Protein AF-A0A3L7K7L4-F1 (afdb_monomer_lite)

Radius of gyration: 39.68 Å; chai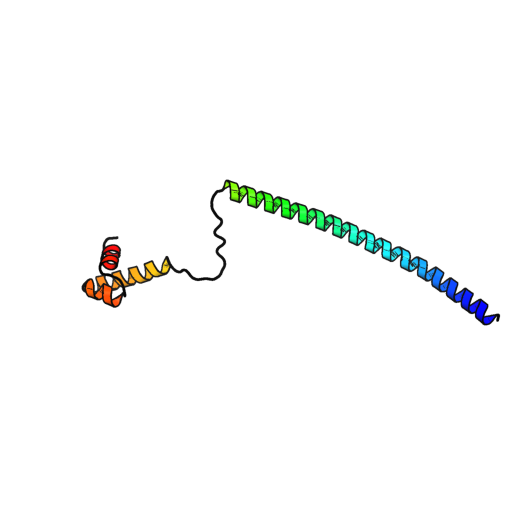ns: 1; bounding box: 89×32×91 Å

Sequence (117 aa):
MEIILFGLSGFAFILFILSFFLKDRTKLIEKELEELSLTFFQENYQIKKRMKILEEEIMVTGNPISFKSPERSTNKRNINEIIRNQVLHLYRQGLEREQIAAQSSLSLAEVNEILAE

pLDDT: mean 76.4, std 14.16, range [43.56, 95.38]

Secondary structure (DSSP, 8-state):
-HHHHHHHHHHHHHHHHHHHHHHHHHHHHHHHHHHHHHHHHHHHHHHHHHHHHHHHHHHHH--------S-----TTHHHHHHHHHHHHHHHTT--HHHHHHHHT--HHHHHHHHH-

Foldseek 3Di:
DVVVVVVVVVVVVVVVVVVVVVVVVVVVVVVVVVVVVVVVVVVVVVVVVVVVVVVVCCVVVVDPPPPPDPDDDPPVPVVVVVLLVQLVVCVVVVDDLVVSCVVSVHDSVVSVVSVVD

Structure (mmCIF, N/CA/C/O backbone):
data_AF-A0A3L7K7L4-F1
#
_entry.id   AF-A0A3L7K7L4-F1
#
loop_
_atom_site.group_PDB
_atom_site.id
_atom_site.type_symbol
_atom_site.label_atom_id
_atom_site.label_alt_id
_atom_site.label_comp_id
_atom_site.label_asym_id
_atom_site.label_entity_id
_atom_site.label_seq_id
_atom_site.pdbx_PDB_ins_code
_atom_site.Cartn_x
_atom_site.Cartn_y
_atom_site.Cartn_z
_atom_site.occupancy
_atom_site.B_iso_or_equiv
_atom_site.auth_seq_id
_atom_site.auth_comp_id
_atom_site.auth_asym_id
_atom_site.auth_atom_id
_atom_site.pdbx_PDB_model_num
ATOM 1 N N . MET A 1 1 ? 32.572 -17.450 -47.873 1.00 81.00 1 MET A N 1
ATOM 2 C CA . MET A 1 1 ? 33.007 -16.610 -46.732 1.00 81.00 1 MET A CA 1
ATOM 3 C C . MET A 1 1 ? 32.329 -15.247 -46.738 1.00 81.00 1 MET A C 1
ATOM 5 O O . MET A 1 1 ? 31.824 -14.850 -45.701 1.00 81.00 1 MET A O 1
ATOM 9 N N . GLU A 1 2 ? 32.251 -14.560 -47.878 1.00 88.56 2 GLU A N 1
ATOM 10 C CA . GLU A 1 2 ? 31.717 -13.187 -47.968 1.00 88.56 2 GLU A CA 1
ATOM 11 C C . GLU A 1 2 ? 30.263 -13.042 -47.481 1.00 88.56 2 GLU A C 1
ATOM 13 O O . GLU A 1 2 ? 29.967 -12.144 -46.702 1.00 88.56 2 GLU A O 1
ATOM 18 N N . ILE A 1 3 ? 29.372 -13.979 -47.826 1.00 91.94 3 ILE A N 1
ATOM 19 C CA . ILE A 1 3 ? 27.959 -13.966 -47.387 1.00 91.94 3 ILE A CA 1
ATOM 20 C C . ILE A 1 3 ? 27.828 -14.051 -45.856 1.00 91.94 3 ILE A C 1
ATOM 22 O O . ILE A 1 3 ? 26.986 -13.378 -45.268 1.00 91.94 3 ILE A O 1
ATOM 26 N N . ILE A 1 4 ? 28.681 -14.846 -45.201 1.00 93.25 4 ILE A N 1
ATOM 27 C CA . ILE A 1 4 ? 28.694 -14.981 -43.736 1.00 93.25 4 ILE A CA 1
ATOM 28 C C . ILE A 1 4 ? 29.112 -13.650 -43.101 1.00 93.25 4 ILE A C 1
ATOM 30 O O . ILE A 1 4 ? 28.537 -13.238 -42.099 1.00 93.25 4 ILE A O 1
ATOM 34 N N . LEU A 1 5 ? 30.071 -12.954 -43.717 1.00 91.75 5 LEU A N 1
ATOM 35 C CA . LEU A 1 5 ? 30.594 -11.674 -43.244 1.00 91.75 5 LEU A CA 1
ATOM 36 C C . LEU A 1 5 ? 29.537 -10.561 -43.360 1.00 91.75 5 LEU A C 1
ATOM 38 O O . LEU A 1 5 ? 29.310 -9.826 -42.398 1.00 91.75 5 LEU A O 1
ATOM 42 N N . PHE A 1 6 ? 28.810 -10.503 -44.482 1.00 93.12 6 PHE A N 1
ATOM 43 C CA . PHE A 1 6 ? 27.676 -9.587 -44.650 1.00 93.12 6 PHE A CA 1
ATOM 44 C C . PHE A 1 6 ? 26.501 -9.919 -43.719 1.00 93.12 6 PHE A C 1
ATOM 46 O O . PHE A 1 6 ? 25.903 -9.009 -43.147 1.00 93.12 6 PHE A O 1
ATOM 53 N N . GLY A 1 7 ? 26.201 -11.203 -43.505 1.00 95.06 7 GLY A N 1
ATOM 54 C CA . GLY A 1 7 ? 25.156 -11.637 -42.573 1.00 95.06 7 GLY A CA 1
ATOM 55 C C . GLY A 1 7 ? 25.459 -11.253 -41.123 1.00 95.06 7 GLY A C 1
ATOM 56 O O . GLY A 1 7 ? 24.590 -10.725 -40.430 1.00 95.06 7 GLY A O 1
ATOM 57 N N . LEU A 1 8 ? 26.706 -11.441 -40.679 1.00 93.88 8 LEU A N 1
ATOM 58 C CA . LEU A 1 8 ? 27.141 -11.054 -39.336 1.00 93.88 8 LEU A CA 1
ATOM 59 C C . LEU A 1 8 ? 27.090 -9.530 -39.144 1.00 93.88 8 LEU A C 1
ATOM 61 O O . LEU A 1 8 ? 26.660 -9.051 -38.097 1.00 93.88 8 LEU A O 1
ATOM 65 N N . SER A 1 9 ? 27.479 -8.774 -40.176 1.00 92.56 9 SER A N 1
ATOM 66 C CA . SER A 1 9 ? 27.417 -7.309 -40.177 1.00 92.56 9 SER A CA 1
ATOM 67 C C . SER A 1 9 ? 25.974 -6.795 -40.097 1.00 92.56 9 SER A C 1
ATOM 69 O O . SER A 1 9 ? 25.676 -5.930 -39.272 1.00 92.56 9 SER A O 1
ATOM 71 N N . GLY A 1 10 ? 25.056 -7.381 -40.872 1.00 95.38 10 GLY A N 1
ATOM 72 C CA . GLY A 1 10 ? 23.631 -7.051 -40.812 1.00 95.38 10 GLY A CA 1
ATOM 73 C C . GLY A 1 10 ? 23.005 -7.401 -39.461 1.00 95.38 10 GLY A C 1
ATOM 74 O O . GLY A 1 10 ? 22.289 -6.586 -38.882 1.00 95.38 10 GLY A O 1
ATOM 75 N N . PHE A 1 11 ? 23.327 -8.573 -38.911 1.00 94.69 11 PHE A N 1
ATOM 76 C CA . PHE A 1 11 ? 22.841 -8.992 -37.595 1.00 94.69 11 PHE A CA 1
ATOM 77 C C . PHE A 1 11 ? 23.333 -8.064 -36.475 1.00 94.69 11 PHE A C 1
ATOM 79 O O . PHE A 1 11 ? 22.551 -7.677 -35.607 1.00 94.69 11 PHE A O 1
ATOM 86 N N . ALA A 1 12 ? 24.596 -7.631 -36.530 1.00 93.38 12 ALA A N 1
ATOM 87 C CA . ALA A 1 12 ? 25.141 -6.649 -35.597 1.00 93.38 12 ALA A CA 1
ATOM 88 C C . ALA A 1 12 ? 24.432 -5.289 -35.707 1.00 93.38 12 ALA A C 1
ATOM 90 O O . ALA A 1 12 ? 24.088 -4.697 -34.685 1.00 93.38 12 ALA A O 1
ATOM 91 N N . PHE A 1 13 ? 24.149 -4.819 -36.926 1.00 93.69 13 PHE A N 1
ATOM 92 C CA . PHE A 1 13 ? 23.385 -3.586 -37.148 1.00 93.69 13 PHE A CA 1
ATOM 93 C C . PHE A 1 13 ? 21.964 -3.672 -36.583 1.00 93.69 13 PHE A C 1
ATOM 95 O O . PHE A 1 13 ? 21.492 -2.740 -35.933 1.00 93.69 13 PHE A O 1
ATOM 102 N N . ILE A 1 14 ? 21.295 -4.808 -36.781 1.00 91.88 14 ILE A N 1
ATOM 103 C CA . ILE A 1 14 ? 19.951 -5.056 -36.252 1.00 91.88 14 ILE A CA 1
ATOM 104 C C . ILE A 1 14 ? 19.966 -5.049 -34.716 1.00 91.88 14 ILE A C 1
ATOM 106 O O . ILE A 1 14 ? 19.161 -4.350 -34.100 1.00 91.88 14 ILE A O 1
ATOM 110 N N . LEU A 1 15 ? 20.912 -5.756 -34.087 1.00 90.56 15 LEU A N 1
ATOM 111 C CA . LEU A 1 15 ? 21.079 -5.752 -32.629 1.00 90.56 15 LEU A CA 1
ATOM 112 C C . LEU A 1 15 ? 21.407 -4.360 -32.078 1.00 90.56 15 LEU A C 1
ATOM 114 O O . LEU A 1 15 ? 20.917 -3.989 -31.011 1.00 90.56 15 LEU A O 1
ATOM 118 N N . PHE A 1 16 ? 22.200 -3.575 -32.809 1.00 88.62 16 PHE A N 1
ATOM 119 C CA . PHE A 1 16 ? 22.525 -2.203 -32.433 1.00 88.62 16 PHE A CA 1
ATOM 120 C C . PHE A 1 16 ? 21.266 -1.334 -32.369 1.00 88.62 16 PHE A C 1
ATOM 122 O O . PHE A 1 16 ? 21.048 -0.649 -31.373 1.00 88.62 16 PHE A O 1
ATOM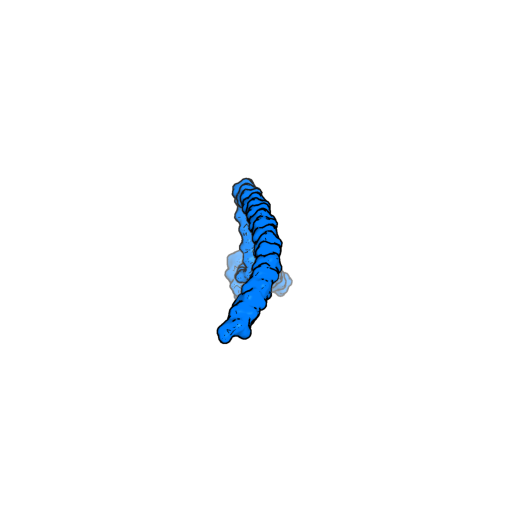 129 N N . ILE A 1 17 ? 20.390 -1.430 -33.371 1.00 87.81 17 ILE A N 1
ATOM 130 C CA . ILE A 1 17 ? 19.115 -0.698 -33.407 1.00 87.81 17 ILE A CA 1
ATOM 131 C C . ILE A 1 17 ? 18.174 -1.162 -32.280 1.00 87.81 17 ILE A C 1
ATOM 133 O O . ILE A 1 17 ? 17.572 -0.333 -31.595 1.00 87.81 17 ILE A O 1
ATOM 137 N N . LEU A 1 18 ? 18.086 -2.473 -32.029 1.00 86.00 18 LEU A N 1
ATOM 138 C CA . LEU A 1 18 ? 17.289 -3.043 -30.931 1.00 86.00 18 LEU A CA 1
ATOM 139 C C . LEU A 1 18 ? 17.767 -2.580 -29.543 1.00 86.00 18 LEU A C 1
ATOM 141 O O . LEU A 1 18 ? 16.947 -2.359 -28.652 1.00 86.00 18 LEU A O 1
ATOM 145 N N . SER A 1 19 ? 19.074 -2.381 -29.361 1.00 83.88 19 SER A N 1
ATOM 146 C CA . SER A 1 19 ? 19.666 -1.915 -28.098 1.00 83.88 19 SER A CA 1
ATOM 147 C C . SER A 1 19 ? 19.164 -0.526 -27.685 1.00 83.88 19 SER A C 1
ATOM 149 O O . SER A 1 19 ? 18.893 -0.284 -26.505 1.00 83.88 19 SER A O 1
ATOM 151 N N . PHE A 1 20 ? 18.955 0.370 -28.656 1.00 80.44 20 PHE A N 1
ATOM 152 C CA . PHE A 1 20 ? 18.377 1.690 -28.388 1.00 80.44 20 PHE A CA 1
ATOM 153 C C . PHE A 1 20 ? 16.929 1.593 -27.895 1.00 80.44 20 PHE A C 1
ATOM 155 O O . PHE A 1 20 ? 16.565 2.285 -26.948 1.00 80.44 20 PHE A O 1
ATOM 162 N N . PHE A 1 21 ? 16.124 0.689 -28.464 1.00 77.81 21 PHE A N 1
ATOM 163 C CA . PHE A 1 21 ? 14.728 0.503 -28.050 1.00 77.81 21 PHE A CA 1
ATOM 164 C C . PHE A 1 21 ? 14.584 -0.115 -26.652 1.00 77.81 21 PHE A C 1
ATOM 166 O O . PHE A 1 21 ? 13.678 0.263 -25.906 1.00 77.81 21 PHE A O 1
ATOM 173 N N . LEU A 1 22 ? 15.461 -1.050 -26.269 1.00 68.38 22 LEU A N 1
ATOM 174 C CA . LEU A 1 22 ? 15.402 -1.687 -24.946 1.00 68.38 22 LEU A CA 1
ATOM 175 C C . LEU A 1 22 ? 15.789 -0.724 -23.812 1.00 68.38 22 LEU A C 1
ATOM 177 O O . LEU A 1 22 ? 15.186 -0.772 -22.740 1.00 68.38 22 LEU A O 1
ATOM 181 N N . LYS A 1 23 ? 16.760 0.168 -24.043 1.00 67.56 23 LYS A N 1
ATOM 182 C CA . LYS A 1 23 ? 17.301 1.060 -23.004 1.00 67.56 23 LYS A CA 1
ATOM 183 C C . LYS A 1 23 ? 16.325 2.142 -22.526 1.00 67.56 23 LYS A C 1
ATOM 185 O O . LYS A 1 23 ? 16.412 2.559 -21.372 1.00 67.56 23 LYS A O 1
ATOM 190 N N . ASP A 1 24 ? 15.401 2.587 -23.375 1.00 69.62 24 ASP A N 1
ATOM 191 C CA . ASP A 1 24 ? 14.411 3.605 -22.994 1.00 69.62 24 ASP A CA 1
ATOM 192 C C . ASP A 1 24 ? 13.218 3.021 -22.226 1.00 69.62 24 ASP A C 1
ATOM 194 O O . ASP A 1 24 ? 12.671 3.678 -21.339 1.00 69.62 24 ASP A O 1
ATOM 198 N N . ARG A 1 25 ? 12.832 1.766 -22.497 1.00 66.62 25 ARG A N 1
ATOM 199 C CA . ARG A 1 25 ? 11.701 1.121 -21.806 1.00 66.62 25 ARG A CA 1
ATOM 200 C C . ARG A 1 25 ? 12.011 0.800 -20.347 1.00 66.62 25 ARG A C 1
ATOM 202 O O . ARG A 1 25 ? 11.147 0.995 -19.499 1.00 66.62 25 ARG A O 1
ATOM 209 N N . THR A 1 26 ? 13.233 0.369 -20.037 1.00 69.19 26 THR A N 1
ATOM 210 C CA . THR A 1 26 ? 13.620 0.040 -18.655 1.00 69.19 26 THR A CA 1
ATOM 211 C C . THR A 1 26 ? 13.622 1.263 -17.742 1.00 69.19 26 THR A C 1
ATOM 213 O O . THR A 1 26 ? 13.183 1.162 -16.604 1.00 69.19 26 THR A O 1
ATOM 216 N N . LYS A 1 27 ? 14.036 2.433 -18.247 1.00 72.00 27 LYS A N 1
ATOM 217 C CA . LYS A 1 27 ? 14.047 3.687 -17.474 1.00 72.00 27 LYS A CA 1
ATOM 218 C C . LYS A 1 27 ? 12.648 4.191 -17.118 1.00 72.00 27 LYS A C 1
ATOM 220 O O . LYS A 1 27 ? 12.456 4.765 -16.053 1.00 72.00 27 LYS A O 1
ATOM 225 N N . LEU A 1 28 ? 11.678 4.004 -18.015 1.00 74.94 28 LEU A N 1
ATOM 226 C CA . LEU A 1 28 ? 10.288 4.376 -17.751 1.00 74.94 28 LEU A CA 1
ATOM 227 C C . LEU A 1 28 ? 9.693 3.501 -16.639 1.00 74.94 28 LEU A C 1
ATOM 229 O O . LEU A 1 28 ? 9.091 4.023 -15.708 1.00 74.94 28 LEU A O 1
ATOM 233 N N . ILE A 1 29 ? 9.939 2.190 -16.707 1.00 78.31 29 ILE A N 1
ATOM 234 C CA . ILE A 1 29 ? 9.470 1.217 -15.711 1.00 78.31 29 ILE A CA 1
ATOM 235 C C . ILE A 1 29 ? 10.117 1.470 -14.342 1.00 78.31 29 ILE A C 1
ATOM 237 O O . ILE A 1 29 ? 9.443 1.396 -13.320 1.00 78.31 29 ILE A O 1
ATOM 241 N N . GLU A 1 30 ? 11.412 1.792 -14.310 1.00 80.12 30 GLU A N 1
ATOM 242 C CA . GLU A 1 30 ? 12.126 2.152 -13.078 1.00 80.12 30 GLU A CA 1
ATOM 243 C C . GLU A 1 30 ? 11.492 3.376 -12.402 1.00 80.12 30 GLU A C 1
ATOM 245 O O . GLU A 1 30 ? 11.205 3.343 -11.208 1.00 80.12 30 GLU A O 1
ATOM 250 N N . LYS A 1 31 ? 11.163 4.410 -13.185 1.00 83.81 31 LYS A N 1
ATOM 251 C CA . LYS A 1 31 ? 10.499 5.618 -12.684 1.00 83.81 31 LYS A CA 1
ATOM 252 C C . LYS A 1 31 ? 9.091 5.340 -12.143 1.00 83.81 31 LYS A C 1
ATOM 254 O O . LYS A 1 31 ? 8.732 5.857 -11.089 1.00 83.81 31 LYS A O 1
ATOM 259 N N . GLU A 1 32 ? 8.303 4.522 -12.840 1.00 82.44 32 GLU A N 1
ATOM 260 C CA . GLU A 1 32 ? 6.969 4.110 -12.377 1.00 82.44 32 GLU A CA 1
ATOM 261 C C . GLU A 1 32 ? 7.048 3.300 -11.072 1.00 82.44 32 GLU A C 1
ATOM 263 O O . GLU A 1 32 ? 6.230 3.491 -10.171 1.00 82.44 32 GLU A O 1
ATOM 268 N N . LEU A 1 33 ? 8.059 2.436 -10.928 1.00 88.69 33 LEU A N 1
ATOM 269 C CA . LEU A 1 33 ? 8.304 1.688 -9.692 1.00 88.69 33 LEU A CA 1
ATOM 270 C C . LEU A 1 33 ? 8.730 2.591 -8.530 1.00 88.69 33 LEU A C 1
ATOM 272 O O . LEU A 1 33 ? 8.272 2.383 -7.404 1.00 88.69 33 LEU A O 1
ATOM 276 N N . GLU A 1 34 ? 9.582 3.587 -8.774 1.00 87.75 34 GLU A N 1
ATOM 277 C CA . GLU A 1 34 ? 9.975 4.570 -7.758 1.00 87.75 34 GLU A CA 1
ATOM 278 C C . GLU A 1 34 ? 8.778 5.396 -7.276 1.00 87.75 34 GLU A C 1
ATOM 280 O O . GLU A 1 34 ? 8.580 5.547 -6.068 1.00 87.75 34 GLU A O 1
ATOM 285 N N . GLU A 1 35 ? 7.949 5.883 -8.200 1.00 90.81 35 GLU A N 1
ATOM 286 C CA . GLU A 1 35 ? 6.738 6.642 -7.876 1.00 90.81 35 GLU A CA 1
ATOM 287 C C . GLU A 1 35 ? 5.727 5.788 -7.096 1.00 90.81 35 GLU A C 1
ATOM 289 O O . GLU A 1 35 ? 5.167 6.240 -6.088 1.00 90.81 35 GLU A O 1
ATOM 294 N N . LEU A 1 36 ? 5.550 4.525 -7.497 1.00 92.88 36 LEU A N 1
ATOM 295 C CA . LEU A 1 36 ? 4.698 3.577 -6.784 1.00 92.88 36 LEU A CA 1
ATOM 296 C C . LEU A 1 36 ? 5.225 3.298 -5.370 1.00 92.88 36 LEU A C 1
ATOM 298 O O . LEU A 1 36 ? 4.455 3.316 -4.411 1.00 92.88 36 LEU A O 1
ATOM 302 N N . SER A 1 37 ? 6.532 3.072 -5.226 1.00 91.19 37 SER A N 1
ATOM 303 C CA . SER A 1 37 ? 7.185 2.826 -3.934 1.00 91.19 37 SER A CA 1
ATOM 304 C C . SER A 1 37 ? 7.045 4.023 -2.991 1.00 91.19 37 SER A C 1
ATOM 306 O O . SER A 1 37 ? 6.681 3.862 -1.820 1.00 91.19 37 SER A O 1
ATOM 308 N N . LEU A 1 38 ? 7.264 5.236 -3.510 1.00 94.25 38 LEU A N 1
ATOM 309 C CA . LEU A 1 38 ? 7.107 6.475 -2.752 1.00 94.25 38 LEU A CA 1
ATOM 310 C C . LEU A 1 38 ? 5.665 6.630 -2.258 1.00 94.25 38 LEU A C 1
ATOM 312 O O . LEU A 1 38 ? 5.442 6.872 -1.069 1.00 94.25 38 LEU A O 1
ATOM 316 N N . THR A 1 39 ? 4.696 6.451 -3.157 1.00 93.19 39 THR A N 1
ATOM 317 C CA . THR A 1 39 ? 3.264 6.528 -2.836 1.00 93.19 39 THR A CA 1
ATOM 318 C C . THR A 1 39 ? 2.890 5.500 -1.776 1.00 93.19 39 THR A C 1
ATOM 320 O O . THR A 1 39 ? 2.330 5.851 -0.739 1.00 93.19 39 THR A O 1
ATOM 323 N N . PHE A 1 40 ? 3.295 4.246 -1.967 1.00 94.44 40 PHE A N 1
ATOM 324 C CA . PHE A 1 40 ? 3.018 3.167 -1.026 1.00 94.44 40 PHE A CA 1
ATOM 325 C C . PHE A 1 40 ? 3.589 3.448 0.368 1.00 94.44 40 PHE A C 1
ATOM 327 O O . PHE A 1 40 ? 2.931 3.187 1.380 1.00 94.44 40 PHE A O 1
ATOM 334 N N . PHE A 1 41 ? 4.803 4.002 0.445 1.00 94.81 41 PHE A N 1
ATOM 335 C CA . PHE A 1 41 ? 5.413 4.391 1.714 1.00 94.81 41 PHE A CA 1
ATOM 336 C C . PHE A 1 41 ? 4.6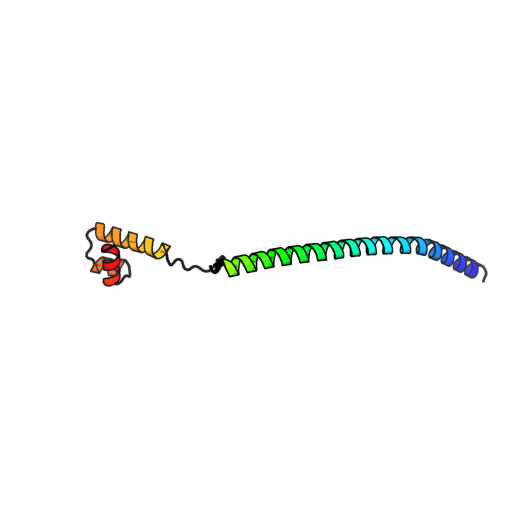33 5.521 2.399 1.00 94.81 41 PHE A C 1
ATOM 338 O O . PHE A 1 41 ? 4.372 5.451 3.605 1.00 94.81 41 PHE A O 1
ATOM 345 N N . GLN A 1 42 ? 4.220 6.540 1.639 1.00 92.69 42 GLN A N 1
ATOM 346 C CA . GLN A 1 42 ? 3.408 7.647 2.148 1.00 92.69 42 GLN A CA 1
ATOM 347 C C . GLN A 1 42 ? 2.044 7.166 2.656 1.00 92.69 42 GLN A C 1
ATOM 349 O O . GLN A 1 42 ? 1.627 7.544 3.754 1.00 92.69 42 GLN A O 1
ATOM 354 N N . GLU A 1 43 ? 1.369 6.304 1.900 1.00 92.38 43 GLU A N 1
ATOM 355 C CA . GLU A 1 43 ? 0.086 5.713 2.279 1.00 92.38 43 GLU A CA 1
ATOM 356 C C . GLU A 1 43 ? 0.214 4.866 3.547 1.00 92.38 43 GLU A C 1
ATOM 358 O O . GLU A 1 43 ? -0.546 5.060 4.499 1.00 92.38 43 GLU A O 1
ATOM 363 N N . ASN A 1 44 ? 1.226 3.995 3.622 1.00 93.62 44 ASN A N 1
ATOM 364 C CA . ASN A 1 44 ? 1.495 3.206 4.825 1.00 93.62 44 ASN A CA 1
ATOM 365 C C . ASN A 1 44 ? 1.741 4.091 6.044 1.00 93.62 44 ASN A C 1
ATOM 367 O O . ASN A 1 44 ? 1.232 3.816 7.132 1.00 93.62 44 ASN A O 1
ATOM 371 N N . TYR A 1 45 ? 2.518 5.161 5.880 1.00 94.69 45 TYR A N 1
ATOM 372 C CA . TYR A 1 45 ? 2.772 6.104 6.959 1.00 94.69 45 TYR A CA 1
ATOM 373 C C . TYR A 1 45 ? 1.479 6.781 7.433 1.00 94.69 45 TYR A C 1
ATOM 375 O O . TYR A 1 45 ? 1.232 6.864 8.639 1.00 94.69 45 TYR A O 1
ATOM 383 N N . GLN A 1 46 ? 0.619 7.215 6.507 1.00 90.88 46 GLN A N 1
ATOM 384 C CA . GLN A 1 46 ? -0.674 7.803 6.856 1.00 90.88 46 GLN A CA 1
ATOM 385 C C . GLN A 1 46 ? -1.588 6.809 7.579 1.00 90.88 46 GLN A C 1
ATOM 387 O O . GLN A 1 46 ? -2.202 7.183 8.581 1.00 90.88 46 GLN A O 1
ATOM 392 N N . ILE A 1 47 ? -1.650 5.552 7.129 1.00 91.38 47 ILE A N 1
ATOM 393 C CA . ILE A 1 47 ? -2.421 4.494 7.798 1.00 91.38 47 ILE A CA 1
ATOM 394 C C . ILE A 1 47 ? -1.894 4.274 9.216 1.00 91.38 47 ILE A C 1
ATOM 396 O O . ILE A 1 47 ? -2.679 4.301 10.161 1.00 91.38 47 ILE A O 1
ATOM 400 N N . LYS A 1 48 ? -0.574 4.137 9.389 1.00 89.69 48 LYS A N 1
ATOM 401 C CA . LYS A 1 48 ? 0.054 3.983 10.711 1.00 89.69 48 LYS A CA 1
ATOM 402 C C . LYS A 1 48 ? -0.247 5.163 11.630 1.00 89.69 48 LYS A C 1
ATOM 404 O O . LYS A 1 48 ? -0.538 4.959 12.803 1.00 89.69 48 LYS A O 1
ATOM 409 N N . LYS A 1 49 ? -0.217 6.393 11.109 1.00 89.75 49 LYS A N 1
ATOM 410 C CA . LYS A 1 49 ? -0.550 7.596 11.882 1.00 89.75 49 LYS A CA 1
ATOM 411 C C . LYS A 1 49 ? -2.012 7.597 12.322 1.00 89.75 49 LYS A C 1
ATOM 413 O O . LYS A 1 49 ? -2.278 7.863 13.488 1.00 89.75 49 LYS A O 1
ATOM 418 N N . ARG A 1 50 ? -2.942 7.285 11.413 1.00 88.06 50 ARG A N 1
ATOM 419 C CA . ARG A 1 50 ? -4.370 7.169 11.744 1.00 88.06 50 ARG A CA 1
ATOM 420 C C . ARG A 1 50 ? -4.590 6.069 12.781 1.00 88.06 50 ARG A C 1
ATOM 422 O O . ARG A 1 50 ? -5.210 6.342 13.795 1.00 88.06 50 ARG A O 1
ATOM 429 N N . MET A 1 51 ? -4.007 4.885 12.587 1.00 87.00 51 MET A N 1
ATOM 430 C CA . MET A 1 51 ? -4.101 3.774 13.540 1.00 87.00 51 MET A CA 1
ATOM 431 C C . MET A 1 51 ? -3.580 4.162 14.925 1.00 87.00 51 MET A C 1
ATOM 433 O O . MET A 1 51 ? -4.260 3.925 15.911 1.00 87.00 51 MET A O 1
ATOM 437 N N . LYS A 1 52 ? -2.426 4.837 15.000 1.00 85.44 52 LYS A N 1
ATOM 438 C CA . LYS A 1 52 ? -1.857 5.311 16.267 1.00 85.44 52 LYS A CA 1
ATOM 439 C C . LYS A 1 52 ? -2.775 6.298 16.992 1.00 85.44 52 LYS A C 1
ATOM 441 O O . LYS A 1 52 ? -2.903 6.220 18.205 1.00 85.44 52 LYS A O 1
ATOM 446 N N . ILE A 1 53 ? -3.405 7.219 16.260 1.00 84.88 53 ILE A N 1
ATOM 447 C CA . ILE A 1 53 ? -4.378 8.155 16.843 1.00 84.88 53 ILE A CA 1
ATOM 448 C C . ILE A 1 53 ? -5.594 7.385 17.362 1.00 84.88 53 ILE A C 1
ATOM 450 O O . ILE A 1 53 ? -6.023 7.630 18.480 1.00 84.88 53 ILE A O 1
ATOM 454 N N . LEU A 1 54 ? -6.104 6.415 16.595 1.00 83.56 54 LEU A N 1
ATOM 455 C CA . LEU A 1 54 ? -7.195 5.551 17.049 1.00 83.56 54 LEU A CA 1
ATOM 456 C C . LEU A 1 54 ? -6.806 4.763 18.312 1.00 83.56 54 LEU A C 1
ATOM 458 O O . LEU A 1 54 ? -7.605 4.669 19.235 1.00 83.56 54 LEU A O 1
ATOM 462 N N . GLU A 1 55 ? -5.591 4.214 18.379 1.00 76.31 55 GLU A N 1
ATOM 463 C CA . GLU A 1 55 ? -5.080 3.517 19.567 1.00 76.31 55 GLU A CA 1
ATOM 464 C C . GLU A 1 55 ? -4.999 4.446 20.785 1.00 76.31 55 GLU A C 1
ATOM 466 O O . GLU A 1 55 ? -5.419 4.063 21.876 1.00 76.31 55 GLU A O 1
ATOM 471 N N . GLU A 1 56 ? -4.500 5.669 20.600 1.00 78.06 56 GLU A N 1
ATOM 472 C CA . GLU A 1 56 ? -4.416 6.681 21.654 1.00 78.06 56 GLU A CA 1
ATOM 473 C C . GLU A 1 56 ? -5.808 7.121 22.123 1.00 78.06 56 GLU A C 1
ATOM 475 O O . GLU A 1 56 ? -6.066 7.148 23.323 1.00 78.06 56 GLU A O 1
ATOM 480 N N . GLU A 1 57 ? -6.744 7.371 21.206 1.00 69.06 57 GLU A N 1
ATOM 481 C CA . GLU A 1 57 ? -8.135 7.682 21.544 1.00 69.06 57 GLU A CA 1
ATOM 482 C C . GLU A 1 57 ? -8.807 6.530 22.302 1.00 69.06 57 GLU A C 1
ATOM 484 O O . GLU A 1 57 ? -9.508 6.776 23.284 1.00 69.06 57 GLU A O 1
ATOM 489 N N . ILE A 1 58 ? -8.565 5.271 21.922 1.00 69.31 58 ILE A N 1
ATOM 490 C CA . ILE A 1 58 ? -9.090 4.096 22.638 1.00 69.31 58 ILE A CA 1
ATOM 491 C C . ILE A 1 58 ? -8.467 3.977 24.035 1.00 69.31 58 ILE A C 1
ATOM 493 O O . ILE A 1 58 ? -9.194 3.762 25.009 1.00 69.31 58 ILE A O 1
ATOM 497 N N . MET A 1 59 ? -7.144 4.136 24.154 1.00 65.69 59 MET A N 1
ATOM 498 C CA . MET A 1 59 ? -6.441 4.095 25.443 1.00 65.69 59 MET A CA 1
ATOM 499 C C . MET A 1 59 ? -6.896 5.214 26.383 1.00 65.69 59 MET A C 1
ATOM 501 O O . MET A 1 59 ? -7.050 4.973 27.578 1.00 65.69 59 MET A O 1
ATOM 505 N N . VAL A 1 60 ? -7.133 6.417 25.858 1.00 61.84 60 VAL A N 1
ATOM 506 C CA . VAL A 1 60 ? -7.579 7.579 26.642 1.00 61.84 60 VAL A CA 1
ATOM 507 C C . VAL A 1 60 ? -9.069 7.487 26.986 1.00 61.84 60 VAL A C 1
ATOM 509 O O . VAL A 1 60 ? -9.469 7.899 28.073 1.00 61.84 60 VAL A O 1
ATOM 512 N N . THR A 1 61 ? -9.897 6.908 26.111 1.00 59.25 61 THR A N 1
ATOM 513 C CA . THR A 1 61 ? -11.351 6.800 26.335 1.00 59.25 61 THR A CA 1
ATOM 514 C C . THR A 1 61 ? -11.719 5.685 27.322 1.00 59.25 61 THR A C 1
ATOM 516 O O . THR A 1 61 ? -12.835 5.686 27.836 1.00 59.25 61 THR A O 1
ATOM 519 N N . GLY A 1 62 ? -10.819 4.740 27.633 1.00 53.94 62 GLY A N 1
ATOM 520 C CA . GLY A 1 62 ? -11.004 3.754 28.713 1.00 53.94 62 GLY A CA 1
ATOM 521 C C . GLY A 1 62 ? -12.224 2.830 28.571 1.00 53.94 62 GLY A C 1
ATOM 522 O O . GLY A 1 62 ? -12.498 2.025 29.457 1.00 53.94 62 GLY A O 1
ATOM 523 N N . ASN A 1 63 ? -12.953 2.917 27.459 1.00 55.31 63 ASN A N 1
ATOM 524 C CA . ASN A 1 63 ? -14.082 2.064 27.150 1.00 55.31 63 ASN A CA 1
ATOM 525 C C . ASN A 1 63 ? -13.593 1.003 26.167 1.00 55.31 63 ASN A C 1
ATOM 527 O O . ASN A 1 63 ? -13.196 1.357 25.053 1.00 55.31 63 ASN A O 1
ATOM 531 N N . PRO A 1 64 ? -13.620 -0.293 26.525 1.00 54.75 64 PRO A N 1
ATOM 532 C CA . PRO A 1 64 ? -13.333 -1.331 25.556 1.00 54.75 64 PRO A CA 1
ATOM 533 C C . PRO A 1 64 ? -14.360 -1.194 24.434 1.00 54.75 64 PRO A C 1
ATOM 535 O O . PRO A 1 64 ? -15.562 -1.363 24.658 1.00 54.75 64 PRO A O 1
ATOM 538 N N . ILE A 1 65 ? -13.896 -0.867 23.224 1.00 56.56 65 ILE A N 1
ATOM 539 C CA . ILE A 1 65 ? -14.707 -1.014 22.021 1.00 56.56 65 ILE A CA 1
ATOM 540 C C . ILE A 1 65 ? -15.090 -2.489 21.985 1.00 56.56 65 ILE A C 1
ATOM 542 O O . ILE A 1 65 ? -14.283 -3.359 21.658 1.00 56.56 65 ILE A O 1
ATOM 546 N N . SER A 1 66 ? -16.326 -2.780 22.381 1.00 54.19 66 SER A N 1
ATOM 547 C CA . SER A 1 66 ? -16.948 -4.064 22.124 1.00 54.19 66 SER A CA 1
ATOM 548 C C . SER A 1 66 ? -17.082 -4.151 20.610 1.00 54.19 66 SER A C 1
ATOM 550 O O . SER A 1 66 ? -18.070 -3.699 20.032 1.00 54.19 66 SER A O 1
ATOM 552 N N . PHE A 1 67 ? -16.047 -4.688 19.961 1.00 51.22 67 PHE A N 1
ATOM 553 C CA . PHE A 1 67 ? -16.147 -5.252 18.628 1.00 51.22 67 PHE A CA 1
ATOM 554 C C . PHE A 1 67 ? -17.201 -6.352 18.723 1.00 51.22 67 PHE A C 1
ATOM 556 O O . PHE A 1 67 ? -16.919 -7.501 19.061 1.00 51.22 67 PHE A O 1
ATOM 563 N N . LYS A 1 68 ? -18.459 -5.975 18.501 1.00 47.78 68 LYS A N 1
ATOM 564 C CA . LYS A 1 68 ? -19.521 -6.930 18.239 1.00 47.78 68 LYS A CA 1
ATOM 565 C C . LYS A 1 68 ? -19.192 -7.554 16.889 1.00 47.78 68 LYS A C 1
ATOM 567 O O . LYS A 1 68 ? -19.573 -7.018 15.853 1.00 47.78 68 LYS A O 1
ATOM 572 N N . SER A 1 69 ? -18.456 -8.664 16.912 1.00 49.19 69 SER A N 1
ATOM 573 C CA . SER A 1 69 ? -18.441 -9.598 15.791 1.00 49.19 69 SER A CA 1
ATOM 574 C C . SER A 1 69 ? -19.890 -9.888 15.400 1.00 49.19 69 SER A C 1
ATOM 576 O O . SER A 1 69 ? -20.706 -10.168 16.290 1.00 49.19 69 SER A O 1
ATOM 578 N N . PRO A 1 70 ? -20.242 -9.839 14.107 1.00 53.66 70 PRO A N 1
ATOM 579 C CA . PRO A 1 70 ? -21.471 -10.465 13.680 1.00 53.66 70 PRO A CA 1
ATOM 580 C C . PRO A 1 70 ? -21.303 -11.971 13.930 1.00 53.66 70 PRO A C 1
ATOM 582 O O . PRO A 1 70 ? -20.337 -12.578 13.484 1.00 53.66 70 PRO A O 1
ATOM 585 N N . GLU A 1 71 ? -22.239 -12.525 14.700 1.00 50.41 71 GLU A N 1
ATOM 586 C CA . GLU A 1 71 ? -22.444 -13.955 14.975 1.00 50.41 71 GLU A CA 1
ATOM 587 C C . GLU A 1 71 ? -21.581 -14.616 16.067 1.00 50.41 71 GLU A C 1
ATOM 589 O O . GLU A 1 71 ? -20.605 -15.320 15.831 1.00 50.41 71 GLU A O 1
ATOM 594 N N . ARG A 1 72 ? -22.079 -14.531 17.305 1.00 43.72 72 ARG A N 1
ATOM 595 C CA . ARG A 1 72 ? -22.874 -15.623 17.899 1.00 43.72 72 ARG A CA 1
ATOM 596 C C . ARG A 1 72 ? -23.822 -15.036 18.941 1.00 43.72 72 ARG A C 1
ATOM 598 O O . ARG A 1 72 ? -23.428 -14.329 19.862 1.00 43.72 72 ARG A O 1
ATOM 605 N N . SER A 1 73 ? -25.098 -15.319 18.738 1.00 50.69 73 SER A N 1
ATOM 606 C CA . SER A 1 73 ? -26.223 -15.077 19.632 1.00 50.69 73 SER A CA 1
ATOM 607 C C . SER A 1 73 ? -25.886 -15.228 21.123 1.00 50.69 73 SER A C 1
ATOM 609 O O . SER A 1 73 ? -25.734 -16.340 21.620 1.00 50.69 73 SER A O 1
ATOM 611 N N . THR A 1 74 ? -25.921 -14.127 21.870 1.00 43.56 74 THR A N 1
ATOM 612 C CA . THR A 1 74 ? -26.464 -14.154 23.235 1.00 43.56 74 THR A CA 1
ATOM 613 C C . THR A 1 74 ? -27.532 -13.082 23.332 1.00 43.56 74 THR A C 1
ATOM 615 O O . THR A 1 74 ? -27.351 -11.954 23.785 1.00 43.56 74 THR A O 1
ATOM 618 N N . ASN A 1 75 ? -28.694 -13.483 22.835 1.00 47.56 75 ASN A N 1
ATOM 619 C CA . ASN A 1 75 ? -29.981 -12.864 23.057 1.00 47.56 75 ASN A CA 1
ATOM 620 C C . ASN A 1 75 ? -30.335 -12.918 24.560 1.00 47.56 75 ASN A C 1
ATOM 622 O O . ASN A 1 75 ? -31.288 -13.569 24.947 1.00 47.56 75 ASN A O 1
ATOM 626 N N . LYS A 1 76 ? -29.535 -12.321 25.451 1.00 48.22 76 LYS A N 1
ATOM 627 C CA . LYS A 1 76 ? -29.784 -12.386 26.903 1.00 48.22 76 LYS A CA 1
ATOM 628 C C . LYS A 1 76 ? -30.627 -11.213 27.416 1.00 48.22 76 LYS A C 1
ATOM 630 O O . LYS A 1 76 ? -31.049 -11.232 28.562 1.00 48.22 76 LYS A O 1
ATOM 635 N N . ARG A 1 77 ? -30.897 -10.204 26.574 1.00 47.75 77 ARG A N 1
ATOM 636 C CA . ARG A 1 77 ? -31.767 -9.066 26.929 1.00 47.75 77 ARG A CA 1
ATOM 637 C C . ARG A 1 77 ? -33.172 -9.166 26.329 1.00 47.75 77 ARG A C 1
ATOM 639 O O . ARG A 1 77 ? -34.122 -9.001 27.076 1.00 47.75 77 ARG A O 1
ATOM 646 N N . ASN A 1 78 ? -33.332 -9.559 25.058 1.00 48.16 78 ASN A N 1
ATOM 647 C CA . ASN A 1 78 ? -34.682 -9.685 24.475 1.00 48.16 78 ASN A CA 1
ATOM 648 C C . ASN A 1 78 ? -35.409 -10.976 24.895 1.00 48.16 78 ASN A C 1
ATOM 650 O O . ASN A 1 78 ? -36.634 -11.007 24.880 1.00 48.16 78 ASN A O 1
ATOM 654 N N . ILE A 1 79 ? -34.692 -12.030 25.322 1.00 52.62 79 ILE A N 1
ATOM 655 C CA . ILE A 1 79 ? -35.338 -13.213 25.924 1.00 52.62 79 ILE A CA 1
ATOM 656 C C . ILE A 1 79 ? -36.022 -12.842 27.249 1.00 52.62 79 ILE A C 1
ATOM 658 O O . ILE A 1 79 ? -37.098 -13.355 27.528 1.00 52.62 79 ILE A O 1
ATOM 662 N N . ASN A 1 80 ? -35.467 -11.904 28.026 1.00 62.50 80 ASN A N 1
ATOM 663 C CA . ASN A 1 80 ? -36.073 -11.504 29.296 1.00 62.50 80 ASN A CA 1
ATOM 664 C C . ASN A 1 80 ? -37.393 -10.739 29.074 1.00 62.50 80 ASN A C 1
ATOM 666 O O . ASN A 1 80 ? -38.370 -11.015 29.752 1.00 62.50 80 ASN A O 1
ATOM 670 N N . GLU A 1 81 ? -37.489 -9.864 28.067 1.00 68.38 81 GLU A N 1
ATOM 671 C CA . GLU A 1 81 ? -38.733 -9.121 27.785 1.00 68.38 81 GLU A CA 1
ATOM 672 C C . GLU A 1 81 ? -39.872 -10.008 27.261 1.00 68.38 81 GLU A C 1
ATOM 674 O O . GLU A 1 81 ? -41.020 -9.840 27.673 1.00 68.38 81 GLU A O 1
ATOM 679 N N . ILE A 1 82 ? -39.578 -10.986 26.396 1.00 70.06 82 ILE A N 1
ATOM 680 C CA . ILE A 1 82 ? -40.592 -11.939 25.908 1.00 70.06 82 ILE A CA 1
ATOM 681 C C . ILE A 1 82 ? -41.115 -12.794 27.068 1.00 70.06 82 ILE A C 1
ATOM 683 O O . ILE A 1 82 ? -42.324 -12.973 27.210 1.00 70.06 82 ILE A O 1
ATOM 687 N N . ILE A 1 83 ? -40.210 -13.281 27.919 1.00 72.56 83 ILE A N 1
ATOM 688 C CA . ILE A 1 83 ? -40.560 -14.086 29.092 1.00 72.56 83 ILE A CA 1
ATOM 689 C C . ILE A 1 83 ? -41.349 -13.249 30.113 1.00 72.56 83 ILE A C 1
ATOM 691 O O . ILE A 1 83 ? -42.372 -13.713 30.611 1.00 72.56 83 ILE A O 1
ATOM 695 N N . ARG A 1 84 ? -40.951 -11.995 30.365 1.00 76.81 84 ARG A N 1
ATOM 696 C CA . ARG A 1 84 ? -41.692 -11.051 31.224 1.00 76.81 84 ARG A CA 1
ATOM 697 C C . ARG A 1 84 ? -43.108 -10.809 30.710 1.00 76.81 84 ARG A C 1
ATOM 699 O O . ARG A 1 84 ? -44.065 -10.904 31.474 1.00 76.81 84 ARG A O 1
ATOM 706 N N . ASN A 1 85 ? -43.258 -10.566 29.409 1.00 76.44 85 ASN A N 1
ATOM 707 C CA . ASN A 1 85 ? -44.568 -10.365 28.791 1.00 76.44 85 ASN A CA 1
ATOM 708 C C . ASN A 1 85 ? -45.446 -11.624 28.877 1.00 76.44 85 ASN A C 1
ATOM 710 O O . ASN A 1 85 ? -46.646 -11.507 29.128 1.00 76.44 85 ASN A O 1
ATOM 714 N N . GLN A 1 86 ? -44.86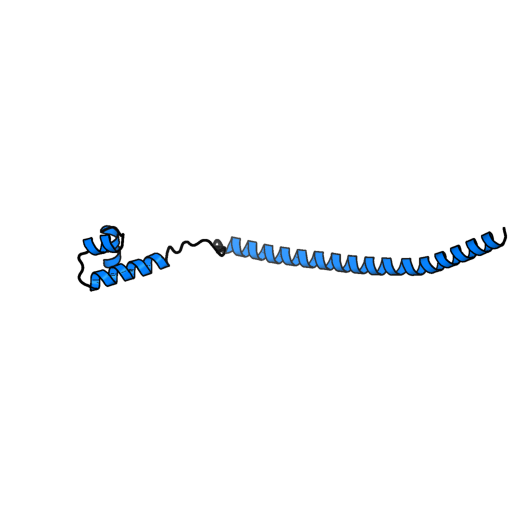1 -12.817 28.730 1.00 78.00 86 GLN A N 1
ATOM 715 C CA . GLN A 1 86 ? -45.569 -14.088 28.904 1.00 78.00 86 GLN A CA 1
ATOM 716 C C . GLN A 1 86 ? -46.064 -14.266 30.347 1.00 78.00 86 GLN A C 1
ATOM 718 O O . GLN A 1 86 ? -47.234 -14.588 30.558 1.00 78.00 86 GLN A O 1
ATOM 723 N N . VAL A 1 87 ? -45.206 -13.999 31.338 1.00 80.25 87 VAL A N 1
ATOM 724 C CA . VAL A 1 87 ? -45.562 -14.047 32.767 1.00 80.25 87 VAL A CA 1
ATOM 725 C C . VAL A 1 87 ? -46.690 -13.060 33.078 1.00 80.25 87 VAL A C 1
ATOM 727 O O . VAL A 1 87 ? -47.682 -13.436 33.705 1.00 80.25 87 VAL A O 1
ATOM 730 N N . LEU A 1 88 ? -46.597 -11.824 32.578 1.00 80.75 88 LEU A N 1
ATOM 731 C CA . LEU A 1 88 ? -47.607 -10.789 32.800 1.00 80.75 88 LEU A CA 1
ATOM 732 C C . LEU A 1 88 ? -48.951 -11.130 32.137 1.00 80.75 88 LEU A C 1
ATOM 734 O O . LEU A 1 88 ? -50.007 -10.856 32.708 1.00 80.75 88 LEU A O 1
ATOM 738 N N . HIS A 1 89 ? -48.931 -11.744 30.950 1.00 82.19 89 HIS A N 1
ATOM 739 C CA . HIS A 1 89 ? -50.143 -12.192 30.265 1.00 82.19 89 HIS A CA 1
ATOM 740 C C . HIS A 1 89 ? -50.851 -13.307 31.044 1.00 82.19 89 HIS A C 1
ATOM 742 O O . HIS A 1 89 ? -52.055 -13.214 31.275 1.00 82.19 89 HIS A O 1
ATOM 748 N N . LEU A 1 90 ? -50.107 -14.316 31.508 1.00 81.75 90 LEU A N 1
ATOM 749 C CA . LEU A 1 90 ? -50.657 -15.419 32.302 1.00 81.75 90 LEU A CA 1
ATOM 750 C C . LEU A 1 90 ? -51.194 -14.934 33.660 1.00 81.75 90 LEU A C 1
ATOM 752 O O . LEU A 1 90 ? -52.261 -15.368 34.093 1.00 81.75 90 LEU A O 1
ATOM 756 N N . TYR A 1 91 ? -50.515 -13.974 34.296 1.00 80.12 91 TYR A N 1
ATOM 757 C CA . TYR A 1 91 ? -50.986 -13.354 35.538 1.00 80.12 91 TYR A CA 1
ATOM 758 C C . TYR A 1 91 ? -52.287 -12.564 35.338 1.00 80.12 91 TYR A C 1
ATOM 760 O O . TYR A 1 91 ? -53.230 -12.700 36.116 1.00 80.12 91 TYR A O 1
ATOM 768 N N . ARG A 1 92 ? -52.395 -11.795 34.244 1.00 80.94 92 ARG A N 1
ATOM 769 C CA . ARG A 1 92 ? -53.630 -11.071 33.881 1.00 80.94 92 ARG A CA 1
ATOM 770 C C . ARG A 1 92 ? -54.805 -11.996 33.558 1.00 80.94 92 ARG A C 1
ATOM 772 O O . ARG A 1 92 ? -55.948 -11.571 33.681 1.00 80.94 92 ARG A O 1
ATOM 779 N N . GLN A 1 93 ? -54.539 -13.240 33.161 1.00 81.00 93 GLN A N 1
ATOM 780 C CA . GLN A 1 93 ? -55.563 -14.265 32.935 1.00 81.00 93 GLN A CA 1
ATOM 781 C C . GLN A 1 93 ? -56.095 -14.891 34.238 1.00 81.00 93 GLN A C 1
ATOM 783 O O . GLN A 1 93 ? -57.023 -15.694 34.179 1.00 81.00 93 GLN A O 1
ATOM 788 N N . GLY A 1 94 ? -55.553 -14.508 35.401 1.00 76.38 94 GLY A N 1
ATOM 789 C CA . GLY A 1 94 ? -56.008 -14.981 36.712 1.00 76.38 94 GLY A CA 1
ATOM 790 C C . GLY A 1 94 ? -55.469 -16.359 37.103 1.00 76.38 94 GLY A C 1
ATOM 791 O O . GLY A 1 94 ? -56.069 -17.023 37.942 1.00 76.38 94 GLY A O 1
ATOM 792 N N . LEU A 1 95 ? -54.372 -16.805 36.483 1.00 77.44 95 LEU A N 1
ATOM 793 C CA . LEU A 1 95 ? -53.712 -18.065 36.824 1.00 77.44 95 LEU A CA 1
ATOM 794 C C . LEU A 1 95 ? -52.889 -17.926 38.110 1.00 77.44 95 LEU A C 1
ATOM 796 O O . LEU A 1 95 ? -52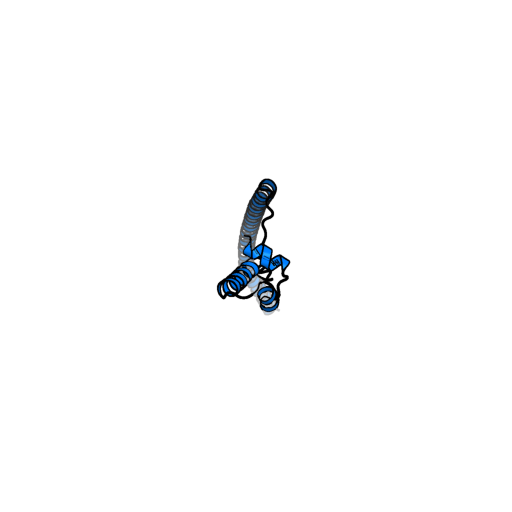.265 -16.893 38.363 1.00 77.44 95 LEU A O 1
ATOM 800 N N . GLU A 1 96 ? -52.853 -18.997 38.900 1.00 77.25 96 GLU A N 1
ATOM 801 C CA . GLU A 1 96 ? -52.058 -19.050 40.127 1.00 77.25 96 GLU A CA 1
ATOM 802 C C . GLU A 1 96 ? -50.557 -19.031 39.809 1.00 77.25 96 GLU A C 1
ATOM 804 O O . GLU A 1 96 ? -50.095 -19.619 38.827 1.00 77.25 96 GLU A O 1
ATOM 809 N N . ARG A 1 97 ? -49.762 -18.372 40.659 1.00 77.94 97 ARG A N 1
ATOM 810 C CA . ARG A 1 97 ? -48.325 -18.107 40.411 1.00 77.94 97 ARG A CA 1
ATOM 811 C C . ARG A 1 97 ? -47.510 -19.387 40.192 1.00 77.94 97 ARG A C 1
ATOM 813 O O . ARG A 1 97 ? -46.548 -19.395 39.428 1.00 77.94 97 ARG A O 1
ATOM 820 N N . GLU A 1 98 ? -47.937 -20.478 40.817 1.00 75.69 98 GLU A N 1
ATOM 821 C CA . GLU A 1 98 ? -47.378 -21.827 40.669 1.00 75.69 98 GLU A CA 1
ATOM 822 C C . GLU A 1 98 ? -47.571 -22.387 39.252 1.00 75.69 98 GLU A C 1
ATOM 824 O O . GLU A 1 98 ? -46.671 -23.014 38.691 1.00 75.69 98 GLU A O 1
ATOM 829 N N . GLN A 1 99 ? -48.726 -22.116 38.641 1.00 73.62 99 GLN A N 1
ATOM 830 C CA . GLN A 1 99 ? -49.045 -22.539 37.278 1.00 73.62 99 GLN A CA 1
ATOM 831 C C . GLN A 1 99 ? -48.293 -21.690 36.248 1.00 73.62 99 GLN A C 1
ATOM 833 O O . GLN A 1 99 ? -47.816 -22.217 35.243 1.00 73.62 99 GLN A O 1
ATOM 838 N N . ILE A 1 100 ? -48.106 -20.395 36.527 1.00 79.31 100 ILE A N 1
ATOM 839 C CA . ILE A 1 100 ? -47.308 -19.485 35.690 1.00 79.31 100 ILE A CA 1
ATOM 840 C C . ILE A 1 100 ? -45.842 -19.930 35.646 1.00 79.31 100 ILE A C 1
ATOM 842 O O . ILE A 1 100 ? -45.244 -19.939 34.569 1.00 79.31 100 ILE A O 1
ATOM 846 N N . ALA A 1 101 ? -45.285 -20.344 36.787 1.00 77.25 101 ALA A N 1
ATOM 847 C CA . ALA A 1 101 ? -43.934 -20.891 36.896 1.00 77.25 101 ALA A CA 1
ATOM 848 C C . ALA A 1 101 ? -43.774 -22.168 36.049 1.00 77.25 101 ALA A C 1
ATOM 850 O O . ALA A 1 101 ? -42.881 -22.253 35.202 1.00 77.25 101 ALA A O 1
ATOM 851 N N . ALA A 1 102 ? -44.710 -23.113 36.188 1.00 76.69 102 ALA A N 1
ATOM 852 C CA . ALA A 1 102 ? -44.711 -24.354 35.415 1.00 76.69 102 ALA A CA 1
ATOM 853 C C . ALA A 1 102 ? -44.850 -24.115 33.898 1.00 76.69 102 ALA A C 1
ATOM 855 O O . ALA A 1 102 ? -44.172 -24.766 33.105 1.00 76.69 102 ALA A O 1
ATOM 856 N N . GLN A 1 103 ? -45.693 -23.165 33.486 1.00 72.69 103 GLN A N 1
ATOM 857 C CA . GLN A 1 103 ? -45.979 -22.904 32.073 1.00 72.69 103 GLN A CA 1
ATOM 858 C C . GLN A 1 103 ? -44.944 -21.995 31.395 1.00 72.69 103 GLN A C 1
ATOM 860 O O . GLN A 1 103 ? -44.707 -22.122 30.195 1.00 72.69 103 GLN A O 1
ATOM 865 N N . SER A 1 104 ? -44.293 -21.114 32.157 1.00 71.50 104 SER A N 1
ATOM 866 C CA . SER A 1 104 ? -43.221 -20.236 31.663 1.00 71.50 104 SER A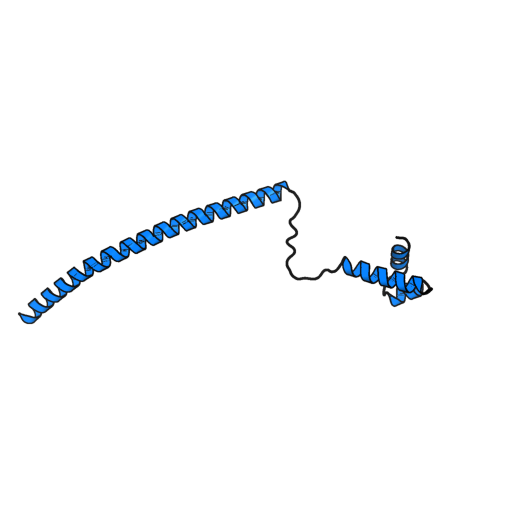 CA 1
ATOM 867 C C . SER A 1 104 ? -41.830 -20.868 31.791 1.00 71.50 104 SER A C 1
ATOM 869 O O . SER A 1 104 ? -40.850 -20.257 31.378 1.00 71.50 104 SER A O 1
ATOM 871 N N . SER A 1 105 ? -41.737 -22.094 32.332 1.00 75.44 105 SER A N 1
ATOM 872 C CA . SER A 1 105 ? -40.473 -22.779 32.660 1.00 75.44 105 SER A CA 1
ATOM 873 C C . SER A 1 105 ? -39.561 -21.959 33.586 1.00 75.44 105 SER A C 1
ATOM 875 O O . SER A 1 105 ? -38.338 -22.019 33.468 1.00 75.44 105 SER A O 1
ATOM 877 N N . LEU A 1 106 ? -40.162 -21.183 34.494 1.00 73.06 106 LEU A N 1
ATOM 878 C CA . LEU A 1 106 ? -39.475 -20.327 35.465 1.00 73.06 106 LEU A CA 1
ATOM 879 C C . LEU A 1 106 ? -39.693 -20.848 36.883 1.00 73.06 106 LEU A C 1
ATOM 881 O O . LEU A 1 106 ? -40.672 -21.540 37.161 1.00 73.06 106 LEU A O 1
ATOM 885 N N . SER A 1 107 ? -38.813 -20.485 37.808 1.00 75.31 107 SER A N 1
ATOM 886 C CA . SER A 1 107 ? -39.031 -20.743 39.229 1.00 75.31 107 SER A CA 1
ATOM 887 C C . SER A 1 107 ? -40.062 -19.777 39.830 1.00 75.31 107 SER A C 1
ATOM 889 O O . SER A 1 107 ? -40.243 -18.649 39.372 1.00 75.31 107 SER A O 1
ATOM 891 N N . LEU A 1 108 ? -40.719 -20.197 40.916 1.00 72.06 108 LEU A N 1
ATOM 892 C CA . LEU A 1 108 ? -41.637 -19.346 41.689 1.00 72.06 108 LEU A CA 1
ATOM 893 C C . LEU A 1 108 ? -40.978 -18.040 42.165 1.00 72.06 108 LEU A C 1
ATOM 895 O O . LEU A 1 108 ? -41.648 -17.016 42.270 1.00 72.06 108 LEU A O 1
ATOM 899 N N . ALA A 1 109 ? -39.672 -18.073 42.447 1.00 72.69 109 ALA A N 1
ATOM 900 C CA . ALA A 1 109 ? -38.907 -16.896 42.845 1.00 72.69 109 ALA A CA 1
ATOM 901 C C . ALA A 1 109 ? -38.795 -15.881 41.695 1.00 72.69 109 ALA A C 1
ATOM 903 O O . ALA A 1 109 ? -39.076 -14.705 41.901 1.00 72.69 109 ALA A O 1
ATOM 904 N N . GLU A 1 110 ? -38.489 -16.348 40.482 1.00 68.75 110 GLU A N 1
ATOM 905 C CA . GLU A 1 110 ? -38.377 -15.502 39.284 1.00 68.75 110 GLU A CA 1
ATOM 906 C C . GLU A 1 110 ? -39.729 -14.903 38.873 1.00 68.75 110 GLU A C 1
ATOM 908 O O . GLU A 1 110 ? -39.801 -13.741 38.485 1.00 68.75 110 GLU A O 1
ATOM 913 N N . VAL A 1 111 ? -40.826 -15.658 39.006 1.00 77.12 111 VAL A N 1
ATOM 914 C CA . VAL A 1 111 ? -42.179 -15.136 38.738 1.00 77.12 111 VAL A CA 1
ATOM 915 C C . VAL A 1 111 ? -42.547 -14.014 39.714 1.00 77.12 111 VAL A C 1
ATOM 917 O O . VAL A 1 111 ? -43.118 -13.009 39.297 1.00 77.12 111 VAL A O 1
ATOM 920 N N . ASN A 1 112 ? -42.201 -14.150 40.998 1.00 78.31 112 ASN A N 1
ATOM 921 C CA . ASN A 1 112 ? -42.452 -13.099 41.988 1.00 78.31 112 ASN A CA 1
ATOM 922 C C . ASN A 1 112 ? -41.573 -11.864 41.757 1.00 78.31 112 ASN A C 1
ATOM 924 O O . ASN A 1 112 ? -42.053 -10.753 41.948 1.00 78.31 112 ASN A O 1
ATOM 928 N N . GLU A 1 113 ? -40.321 -12.044 41.331 1.00 76.75 113 GLU A N 1
ATOM 929 C CA . GLU A 1 113 ? -39.424 -10.936 40.984 1.00 76.75 113 GLU A CA 1
ATOM 930 C C . GLU A 1 113 ? -39.964 -10.135 39.789 1.00 76.75 113 GLU A C 1
ATOM 932 O O . GLU A 1 113 ? -40.015 -8.911 39.845 1.00 76.75 113 GLU A O 1
ATOM 937 N N . ILE A 1 114 ? -40.465 -10.818 38.753 1.00 76.81 114 ILE A N 1
ATOM 938 C CA . ILE A 1 114 ? -41.043 -10.187 37.554 1.00 76.81 114 ILE A CA 1
ATOM 939 C C . ILE A 1 114 ? -42.359 -9.448 37.851 1.00 76.81 114 ILE A C 1
ATOM 941 O O . ILE A 1 114 ? -42.661 -8.461 37.190 1.00 76.81 114 ILE A O 1
ATOM 945 N N . LEU A 1 115 ? -43.165 -9.931 38.802 1.00 76.56 115 LEU A N 1
ATOM 946 C CA . LEU A 1 115 ? -44.440 -9.302 39.179 1.00 76.56 115 LEU A CA 1
ATOM 947 C C . LEU A 1 115 ? -44.293 -8.196 40.239 1.00 76.56 115 LEU A C 1
ATOM 949 O O . LEU A 1 115 ? -45.252 -7.461 40.472 1.00 76.56 115 LEU A O 1
ATOM 953 N N . ALA A 1 116 ? -43.142 -8.119 40.912 1.00 72.75 116 ALA A N 1
ATOM 954 C CA . ALA A 1 116 ? -42.836 -7.101 41.918 1.00 72.75 116 ALA A CA 1
ATOM 955 C C . ALA A 1 116 ? -42.131 -5.858 41.340 1.00 72.75 116 ALA A C 1
ATOM 957 O O . ALA A 1 116 ? -42.031 -4.853 42.046 1.00 72.75 116 ALA A O 1
ATOM 958 N N . GLU A 1 117 ? -41.642 -5.942 40.098 1.00 57.16 117 GLU A N 1
ATOM 959 C CA . GLU A 1 117 ? -41.102 -4.832 39.295 1.00 57.16 117 GLU A CA 1
ATOM 960 C C . GLU A 1 117 ? -42.233 -4.026 38.631 1.00 57.16 117 GLU A C 1
ATOM 962 O O . GLU A 1 117 ? -42.201 -2.778 38.741 1.00 57.16 117 GLU A O 1
#

Organism: NCBI:txid2478915